Protein AF-A0A6M1ZLV1-F1 (afdb_monomer_lite)

Radius of gyration: 18.37 Å; chains: 1; bounding box: 52×36×48 Å

Sequence (125 aa):
ISPCGHMEGRILRYSERSGKCRLRNVTVRNLGIDREAENIYWKNQISRHEALKIVLLGNGEFDAEETTFVGDQTIVVPYGERWTVRGGEITKESIDGPTWQWRYRWDGEQVRLALASHMPSLQGR

pLDDT: mean 85.0, std 17.25, range [30.67, 97.88]

Secondary structure (DSSP, 8-state):
--SSEEEETTEEEEPTT--EEEEEEEEEES--B-SSS--BGGGTB--BS--EEEEE-TT-EEEEEEEEEESSEEEEEPTTEEEEEETTEEEEEE-SS-SEEEEEEE-SSSEEEEEEE--------

Foldseek 3Di:
DPDAFDDDDPDTGGDQFDAEEAEELEAEAEQFFDPVDDDDVVVPRTHTPADEAEAEATHFYEAEYCYYHYYHDYHYGYRQKYWYHYPRDIDIDGHPGHQWDWDWDDPPPDIDTDIDGDDPPPPDD

Structure (mmCIF, N/CA/C/O backbone):
data_AF-A0A6M1ZLV1-F1
#
_entry.id   AF-A0A6M1ZLV1-F1
#
loop_
_atom_site.group_PDB
_atom_site.id
_atom_site.type_symbol
_atom_site.label_atom_id
_atom_site.label_alt_id
_atom_site.label_comp_id
_atom_site.label_asym_id
_atom_site.label_entity_id
_atom_site.label_seq_id
_atom_site.pdbx_PDB_ins_code
_atom_site.Cartn_x
_atom_site.Cartn_y
_atom_site.Cartn_z
_atom_site.occupancy
_atom_site.B_iso_or_equiv
_atom_site.auth_seq_id
_atom_site.auth_comp_id
_atom_site.auth_asym_id
_atom_site.auth_atom_id
_atom_site.pdbx_PDB_model_num
ATOM 1 N N . ILE A 1 1 ? -14.995 -2.945 -16.354 1.00 35.06 1 ILE A N 1
ATOM 2 C CA . ILE A 1 1 ? -13.702 -2.565 -15.737 1.00 35.06 1 ILE A CA 1
ATOM 3 C C . ILE A 1 1 ? -12.802 -3.785 -15.867 1.00 35.06 1 ILE A C 1
ATOM 5 O O . ILE A 1 1 ? -13.035 -4.766 -15.174 1.00 35.06 1 ILE A O 1
ATOM 9 N N . SER A 1 2 ? -11.907 -3.804 -16.855 1.00 30.67 2 SER A N 1
ATOM 10 C CA . SER A 1 2 ? -11.071 -4.980 -17.126 1.00 30.67 2 SER A CA 1
ATOM 11 C C . SER A 1 2 ? -9.928 -5.020 -16.108 1.00 30.67 2 SER A C 1
ATOM 13 O O . SER A 1 2 ? -9.201 -4.031 -16.026 1.00 30.67 2 SER A O 1
ATOM 15 N N . PRO A 1 3 ? -9.766 -6.086 -15.300 1.00 42.84 3 PRO A N 1
ATOM 16 C CA . PRO A 1 3 ? -9.015 -5.961 -14.053 1.00 42.84 3 PRO A CA 1
ATOM 17 C C . PRO A 1 3 ? -7.520 -5.699 -14.237 1.00 42.84 3 PRO A C 1
ATOM 19 O O . PRO A 1 3 ? -6.927 -5.039 -13.395 1.00 42.84 3 PRO A O 1
ATOM 22 N N . CYS A 1 4 ? -6.885 -6.173 -15.310 1.00 53.22 4 CYS A N 1
ATOM 23 C CA . CYS A 1 4 ? -5.428 -6.042 -15.463 1.00 53.22 4 CYS A CA 1
ATOM 24 C C . CYS A 1 4 ? -4.965 -5.962 -16.926 1.00 53.22 4 CYS A C 1
ATOM 26 O O . CYS A 1 4 ? -3.784 -6.155 -17.204 1.00 53.22 4 CYS A O 1
ATOM 28 N N . GLY A 1 5 ? -5.871 -5.717 -17.876 1.00 61.19 5 GLY A N 1
ATOM 29 C CA . GLY A 1 5 ? -5.548 -5.760 -19.299 1.00 61.19 5 GLY A CA 1
ATOM 30 C C . GLY A 1 5 ? -6.722 -5.417 -20.209 1.00 61.19 5 GLY A C 1
ATOM 31 O O . GLY A 1 5 ? -7.854 -5.296 -19.745 1.00 61.19 5 GLY A O 1
ATOM 32 N N . HIS A 1 6 ? -6.458 -5.261 -21.502 1.00 64.88 6 HIS A N 1
ATOM 33 C CA . HIS A 1 6 ? -7.466 -5.065 -22.540 1.00 64.88 6 HIS A CA 1
ATOM 34 C C . HIS A 1 6 ? -7.268 -6.081 -23.668 1.00 64.88 6 HIS A C 1
ATOM 36 O O . HIS A 1 6 ? -6.159 -6.553 -23.908 1.00 64.88 6 HIS A O 1
ATOM 42 N N . MET A 1 7 ? -8.354 -6.438 -24.348 1.00 69.56 7 MET A N 1
ATOM 43 C CA . MET A 1 7 ? -8.269 -7.233 -25.570 1.00 69.56 7 MET A CA 1
ATOM 44 C C . MET A 1 7 ? -7.892 -6.304 -26.724 1.00 69.56 7 MET A C 1
ATOM 46 O O . MET A 1 7 ? -8.644 -5.382 -27.030 1.00 69.56 7 MET A O 1
ATOM 50 N N . GLU A 1 8 ? -6.750 -6.547 -27.364 1.00 72.44 8 GLU A N 1
ATOM 51 C CA . GLU A 1 8 ? -6.400 -5.932 -28.644 1.00 72.44 8 GLU A CA 1
ATOM 52 C C . GLU A 1 8 ? -6.571 -6.999 -29.737 1.00 72.44 8 GLU A C 1
ATOM 54 O O . GLU A 1 8 ? -5.773 -7.931 -29.879 1.00 72.44 8 GLU A O 1
ATOM 59 N N . GLY A 1 9 ? -7.698 -6.943 -30.453 1.00 82.25 9 GLY A N 1
ATOM 60 C CA . GLY A 1 9 ? -8.114 -8.019 -31.356 1.00 82.25 9 GLY A CA 1
ATOM 61 C C . GLY A 1 9 ? -8.403 -9.325 -30.601 1.00 82.25 9 GLY A C 1
ATOM 62 O O . GLY A 1 9 ? -9.289 -9.371 -29.750 1.00 82.25 9 GLY A O 1
ATOM 63 N N . ARG A 1 10 ? -7.661 -10.399 -30.916 1.00 78.31 10 ARG A N 1
ATOM 64 C CA . ARG A 1 10 ? -7.727 -11.705 -30.217 1.00 78.31 10 ARG A CA 1
ATOM 65 C C . ARG A 1 10 ? -6.610 -11.904 -29.186 1.00 78.31 10 ARG A C 1
ATOM 67 O O . ARG A 1 10 ? -6.462 -13.003 -28.661 1.00 78.31 10 ARG A O 1
ATOM 74 N N . ILE A 1 11 ? -5.821 -10.868 -28.910 1.00 74.62 11 ILE A N 1
ATOM 75 C CA . ILE A 1 11 ? -4.679 -10.935 -27.998 1.00 74.62 11 ILE A CA 1
ATOM 76 C C . ILE A 1 11 ? -5.041 -10.197 -26.710 1.00 74.62 11 ILE A C 1
ATOM 78 O O . ILE A 1 11 ? -5.412 -9.024 -26.731 1.00 74.62 11 ILE A O 1
ATOM 82 N N . LEU A 1 12 ? -4.929 -10.886 -25.576 1.00 71.19 12 LEU A N 1
ATOM 83 C CA . LEU A 1 12 ? -5.068 -10.273 -24.260 1.00 71.19 12 LEU A CA 1
ATOM 84 C C . LEU A 1 12 ? -3.778 -9.514 -23.923 1.00 71.19 12 LEU A C 1
ATOM 86 O O . LEU A 1 12 ? -2.724 -10.126 -23.757 1.00 71.19 12 LEU A O 1
ATOM 90 N N . ARG A 1 13 ? -3.859 -8.185 -23.816 1.00 67.06 13 ARG A N 1
ATOM 91 C CA . ARG A 1 13 ? -2.747 -7.327 -23.397 1.00 67.06 13 ARG A CA 1
ATOM 92 C C . ARG A 1 13 ? -2.885 -6.924 -21.947 1.00 67.06 13 ARG A C 1
ATOM 94 O O . ARG A 1 13 ? -3.842 -6.247 -21.581 1.00 67.06 13 ARG A O 1
ATOM 101 N N . TYR A 1 14 ? -1.903 -7.288 -21.138 1.00 70.94 14 TYR A N 1
ATOM 102 C CA . TYR A 1 14 ? -1.833 -6.865 -19.745 1.00 70.94 14 TYR A CA 1
ATOM 103 C C . TYR A 1 14 ? -1.219 -5.465 -19.618 1.00 70.94 14 TYR A C 1
ATOM 105 O O . TYR A 1 14 ? -0.448 -5.037 -20.473 1.00 70.94 14 TYR A O 1
ATOM 113 N N . SER A 1 15 ? -1.594 -4.729 -18.569 1.00 70.00 15 SER A N 1
ATOM 114 C CA . SER A 1 15 ? -1.088 -3.372 -18.337 1.00 70.00 15 SER A CA 1
ATOM 115 C C . SER A 1 15 ? 0.362 -3.380 -17.853 1.00 70.00 15 SER A C 1
ATOM 117 O O . SER A 1 15 ? 0.660 -3.875 -16.764 1.00 70.00 15 SER A O 1
ATOM 119 N N . GLU A 1 16 ? 1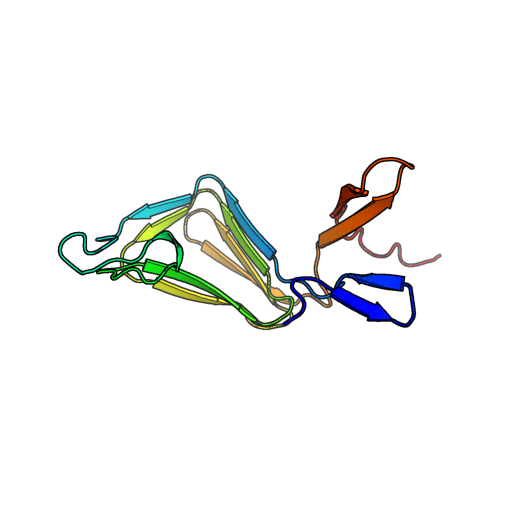.236 -2.721 -18.610 1.00 70.06 16 GLU A N 1
ATOM 120 C CA . GLU A 1 16 ? 2.619 -2.407 -18.223 1.00 70.06 16 GLU A CA 1
ATOM 121 C C . GLU A 1 16 ? 2.719 -1.159 -17.327 1.00 70.06 16 GLU A C 1
ATOM 123 O O . GLU A 1 16 ? 3.810 -0.656 -17.094 1.00 70.06 16 GLU A O 1
ATOM 128 N N . ARG A 1 17 ? 1.592 -0.613 -16.842 1.00 75.94 17 ARG A N 1
ATOM 129 C CA . ARG A 1 17 ? 1.528 0.622 -16.029 1.00 75.94 17 ARG A CA 1
ATOM 130 C C . ARG A 1 17 ? 0.903 0.393 -14.654 1.00 75.94 17 ARG A C 1
ATOM 132 O O . ARG A 1 17 ? 0.249 1.273 -14.103 1.00 75.94 17 ARG A O 1
ATOM 139 N N . SER A 1 18 ? 1.063 -0.815 -14.129 1.00 82.94 18 SER A N 1
ATOM 140 C CA . SER A 1 18 ? 0.461 -1.226 -12.862 1.00 82.94 18 SER A CA 1
ATOM 141 C C . SER A 1 18 ? 1.241 -0.662 -11.671 1.00 82.94 18 SER A C 1
ATOM 143 O O . SER A 1 18 ? 2.458 -0.820 -11.595 1.00 82.94 18 SER A O 1
ATOM 145 N N . GLY A 1 19 ? 0.546 -0.028 -10.726 1.00 88.88 19 GLY A N 1
ATOM 146 C CA . GLY A 1 19 ? 1.135 0.379 -9.450 1.00 88.88 19 GLY A CA 1
ATOM 147 C C . GLY A 1 19 ? 1.550 -0.820 -8.593 1.00 88.88 19 GLY A C 1
ATOM 148 O O . GLY A 1 19 ? 1.069 -1.939 -8.788 1.00 88.88 19 GLY A O 1
ATOM 149 N N . LYS A 1 20 ? 2.448 -0.592 -7.633 1.00 92.19 20 LYS A N 1
ATOM 150 C CA . LYS A 1 20 ? 2.973 -1.631 -6.731 1.00 92.19 20 LYS A CA 1
ATOM 151 C C . LYS A 1 20 ? 2.747 -1.246 -5.281 1.00 92.19 20 LYS A C 1
ATOM 153 O O . LYS A 1 20 ? 3.078 -0.135 -4.896 1.00 92.19 20 LYS A O 1
ATOM 158 N N . CYS A 1 21 ? 2.286 -2.174 -4.452 1.00 95.00 21 CYS A N 1
ATOM 159 C CA . CYS A 1 21 ? 2.351 -2.028 -2.999 1.00 95.00 21 CYS A CA 1
ATOM 160 C C . CYS A 1 21 ? 3.081 -3.235 -2.416 1.00 95.00 21 CYS A C 1
ATOM 162 O O . CYS A 1 21 ? 2.686 -4.376 -2.661 1.00 95.00 21 CYS A O 1
ATOM 164 N N . ARG A 1 22 ? 4.151 -2.993 -1.658 1.00 95.25 22 ARG A N 1
ATOM 165 C CA . ARG A 1 22 ? 4.901 -4.019 -0.934 1.00 95.25 22 ARG A CA 1
ATOM 166 C C . ARG A 1 22 ? 4.946 -3.647 0.540 1.00 95.25 22 ARG A C 1
ATOM 168 O O . ARG A 1 22 ? 5.441 -2.584 0.883 1.00 95.25 22 ARG A O 1
ATOM 175 N N . LEU A 1 23 ? 4.466 -4.544 1.395 1.00 96.38 23 LEU A N 1
ATOM 176 C CA . LEU A 1 23 ? 4.532 -4.412 2.850 1.00 96.38 23 LEU A CA 1
ATOM 177 C C . LEU A 1 23 ? 5.319 -5.609 3.398 1.00 96.38 23 LEU A C 1
ATOM 179 O O . LEU A 1 23 ? 4.935 -6.753 3.151 1.00 96.38 23 LEU A O 1
ATOM 183 N N . ARG A 1 24 ? 6.433 -5.371 4.097 1.00 96.50 24 ARG A N 1
ATOM 184 C CA . ARG A 1 24 ? 7.243 -6.418 4.745 1.00 96.50 24 ARG A CA 1
ATOM 185 C C . ARG A 1 24 ? 7.486 -6.079 6.206 1.00 96.50 24 ARG A C 1
ATOM 187 O O . ARG A 1 24 ? 7.980 -5.004 6.505 1.00 96.50 24 ARG A O 1
ATOM 194 N N . ASN A 1 25 ? 7.134 -6.993 7.104 1.00 96.31 25 ASN A N 1
ATOM 195 C CA . ASN A 1 25 ? 7.229 -6.765 8.547 1.00 96.31 25 ASN A CA 1
ATOM 196 C C . ASN A 1 25 ? 6.640 -5.404 8.983 1.00 96.31 25 ASN A C 1
ATOM 198 O O . ASN A 1 25 ? 7.257 -4.612 9.694 1.00 96.31 25 ASN A O 1
ATOM 202 N N . VAL A 1 26 ? 5.450 -5.095 8.463 1.00 96.81 26 VAL A N 1
ATOM 203 C CA . VAL A 1 26 ? 4.723 -3.869 8.793 1.00 96.81 26 VAL A CA 1
ATOM 204 C C . VAL A 1 26 ? 3.724 -4.176 9.897 1.00 96.81 26 VAL A C 1
ATOM 206 O O . VAL A 1 26 ? 2.941 -5.118 9.781 1.00 96.81 26 VAL A O 1
ATOM 209 N N . THR A 1 27 ? 3.716 -3.347 10.936 1.00 96.38 27 THR A N 1
ATOM 210 C CA . THR A 1 27 ? 2.706 -3.393 11.997 1.00 96.38 27 THR A CA 1
ATOM 211 C C . THR A 1 27 ? 1.729 -2.237 11.816 1.00 96.38 27 THR A C 1
ATOM 213 O O . THR A 1 27 ? 2.136 -1.101 11.589 1.00 96.38 27 THR A O 1
ATOM 216 N N . VAL A 1 28 ? 0.429 -2.499 11.939 1.00 96.44 28 VAL A N 1
ATOM 217 C CA . VAL A 1 28 ? -0.603 -1.453 11.968 1.00 96.44 28 VAL A CA 1
ATOM 218 C C . VAL A 1 28 ? -1.277 -1.494 13.333 1.00 96.44 28 VAL A C 1
ATOM 220 O O . VAL A 1 28 ? -1.841 -2.518 13.713 1.00 96.44 28 VAL A O 1
ATOM 223 N N . ARG A 1 29 ? -1.188 -0.396 14.086 1.00 97.44 29 ARG A N 1
ATOM 224 C CA . ARG A 1 29 ? -1.804 -0.232 15.409 1.00 97.44 29 ARG A CA 1
ATOM 225 C C . ARG A 1 29 ? -2.920 0.799 15.304 1.00 97.44 29 ARG A C 1
ATOM 227 O O . ARG A 1 29 ? -2.651 1.995 15.324 1.00 97.44 29 ARG A O 1
ATOM 234 N N . ASN A 1 30 ? -4.155 0.334 15.174 1.00 96.25 30 ASN A N 1
ATOM 235 C CA . ASN A 1 30 ? -5.324 1.195 15.044 1.00 96.25 30 ASN A CA 1
ATOM 236 C C . ASN A 1 30 ? -6.546 0.587 15.754 1.00 96.25 30 ASN A C 1
ATOM 238 O O . ASN A 1 30 ? -6.509 -0.568 16.186 1.00 96.25 30 ASN A O 1
ATOM 242 N N . LEU A 1 31 ? -7.620 1.365 15.885 1.00 97.00 31 LEU A N 1
ATOM 243 C CA . LEU A 1 31 ? -8.888 0.943 16.495 1.00 97.00 31 LEU A CA 1
ATOM 244 C C . LEU A 1 31 ? -9.664 -0.069 15.631 1.00 97.00 31 LEU A C 1
ATOM 246 O O . LEU A 1 31 ? -10.593 -0.715 16.109 1.00 97.00 31 LEU A O 1
ATOM 250 N N . GLY A 1 32 ? -9.258 -0.253 14.374 1.00 94.19 32 GLY A N 1
ATOM 251 C CA . GLY A 1 32 ? -9.716 -1.339 13.520 1.00 94.19 32 GLY A CA 1
ATOM 252 C C . GLY A 1 32 ? -11.166 -1.220 13.049 1.00 94.19 32 GLY A C 1
ATOM 253 O O . GLY A 1 32 ? -11.670 -0.142 12.737 1.00 94.19 32 GLY A O 1
ATOM 254 N N . ILE A 1 33 ? -11.803 -2.381 12.899 1.00 95.44 33 ILE A N 1
ATOM 255 C CA . ILE A 1 33 ? -13.171 -2.534 12.391 1.00 95.44 33 ILE A CA 1
ATOM 256 C C . ILE A 1 33 ? -14.159 -2.294 13.529 1.00 95.44 33 ILE A C 1
ATOM 258 O O . ILE A 1 33 ? -14.003 -2.883 14.598 1.00 95.44 33 ILE A O 1
ATOM 262 N N . AS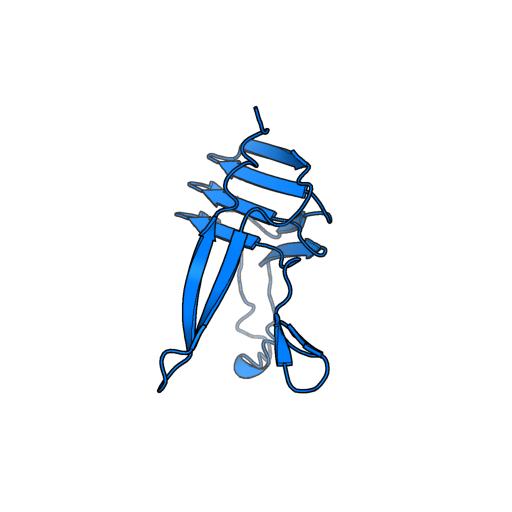P A 1 34 ? -15.205 -1.521 13.253 1.00 96.12 34 ASP A N 1
ATOM 263 C CA . ASP A 1 34 ? -16.383 -1.463 14.113 1.00 96.12 34 ASP A CA 1
ATOM 264 C C . ASP A 1 34 ? -17.160 -2.774 13.949 1.00 96.12 34 ASP A C 1
ATOM 266 O O . ASP A 1 34 ? -17.730 -3.043 12.890 1.00 96.12 34 ASP A O 1
ATOM 270 N N . ARG A 1 35 ? -17.116 -3.634 14.969 1.00 93.62 35 ARG A N 1
ATOM 271 C CA . ARG A 1 35 ? -17.754 -4.961 14.940 1.00 93.62 35 ARG A CA 1
ATOM 272 C C . ARG A 1 35 ? -19.235 -4.927 15.306 1.00 93.62 35 ARG A C 1
ATOM 274 O O . ARG A 1 35 ? -19.903 -5.934 15.096 1.00 93.62 35 ARG A O 1
ATOM 281 N N . GLU A 1 36 ? -19.720 -3.820 15.858 1.00 96.38 36 GLU A N 1
ATOM 282 C CA . GLU A 1 36 ? -21.122 -3.651 16.253 1.00 96.38 36 GLU A CA 1
ATOM 283 C C . GLU A 1 36 ? -21.972 -3.153 15.076 1.00 96.38 36 GLU A C 1
ATOM 285 O O . GLU A 1 36 ? -23.175 -3.405 15.024 1.00 96.38 36 GLU A O 1
ATOM 290 N N . ALA A 1 37 ? -21.339 -2.507 14.093 1.00 95.38 37 ALA A N 1
ATOM 291 C CA . ALA A 1 37 ? -21.971 -2.107 12.844 1.00 95.38 37 ALA A CA 1
ATOM 292 C C . ALA A 1 37 ? -22.373 -3.291 11.939 1.00 95.38 37 ALA A C 1
ATOM 294 O 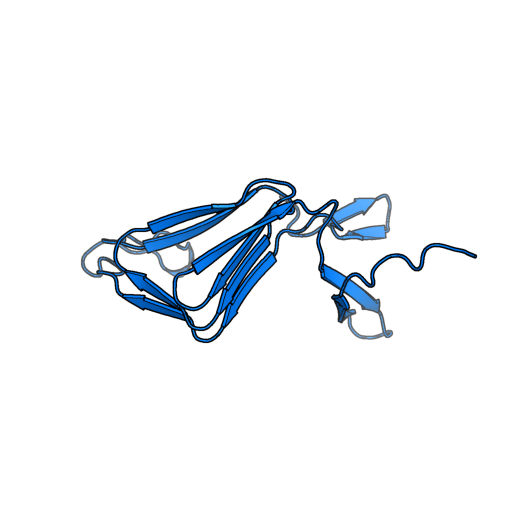O . ALA A 1 37 ? -21.782 -4.377 11.953 1.00 95.38 37 ALA A O 1
ATOM 295 N N . GLU A 1 38 ? -23.347 -3.041 11.060 1.00 95.81 38 GLU A N 1
ATOM 296 C CA . GLU A 1 38 ? -23.776 -3.983 10.025 1.00 95.81 38 GLU A CA 1
ATOM 297 C C . GLU A 1 38 ? -22.716 -4.092 8.912 1.00 95.81 38 GLU A C 1
ATOM 299 O O . GLU A 1 38 ? -22.678 -3.311 7.960 1.00 95.81 38 GLU A O 1
ATOM 304 N N . ASN A 1 39 ? -21.816 -5.069 9.046 1.00 96.19 39 ASN A N 1
ATOM 305 C CA . ASN A 1 39 ? -20.724 -5.303 8.104 1.00 96.19 39 ASN A CA 1
ATOM 306 C C . ASN A 1 39 ? -21.075 -6.372 7.061 1.00 96.19 39 ASN A C 1
ATOM 308 O O . ASN A 1 39 ? -21.447 -7.496 7.400 1.00 96.19 39 ASN A O 1
ATOM 312 N N . ILE A 1 40 ? -20.819 -6.080 5.782 1.00 95.94 40 ILE A N 1
ATOM 313 C CA . ILE A 1 40 ? -20.907 -7.052 4.684 1.00 95.94 40 ILE A CA 1
ATOM 314 C C . ILE A 1 40 ? -19.494 -7.364 4.177 1.00 95.94 40 ILE A C 1
ATOM 316 O O . ILE A 1 40 ? -19.009 -6.800 3.189 1.00 95.94 40 ILE A O 1
ATOM 320 N N . TYR A 1 41 ? -18.828 -8.301 4.857 1.00 92.12 41 TYR A N 1
ATOM 321 C CA . TYR A 1 41 ? -17.420 -8.650 4.621 1.00 92.12 41 TYR A CA 1
ATOM 322 C C . TYR A 1 41 ? -17.121 -9.068 3.179 1.00 92.12 41 TYR A C 1
ATOM 324 O O . TYR A 1 41 ? -16.142 -8.613 2.594 1.00 92.12 41 TYR A O 1
ATOM 332 N N . TRP A 1 42 ? -17.986 -9.882 2.568 1.00 94.00 42 TRP A N 1
ATOM 333 C CA . TRP A 1 42 ? -17.772 -10.385 1.207 1.00 94.00 42 TRP A CA 1
ATOM 334 C C . TRP A 1 42 ? -17.899 -9.299 0.126 1.00 94.00 42 TRP A C 1
ATOM 336 O O . TRP A 1 42 ? -17.353 -9.459 -0.963 1.00 94.00 42 TRP A O 1
ATOM 346 N N . LYS A 1 43 ? -18.578 -8.181 0.425 1.00 93.56 43 LYS A N 1
ATOM 347 C CA . LYS A 1 43 ? -18.635 -6.988 -0.440 1.00 93.56 43 LYS A CA 1
ATOM 348 C C . LYS A 1 43 ? -17.561 -5.953 -0.100 1.00 93.56 43 LYS A C 1
ATOM 350 O O . LYS A 1 43 ? -17.529 -4.899 -0.730 1.00 93.56 43 LYS A O 1
ATOM 355 N N . ASN A 1 44 ? -16.729 -6.211 0.913 1.00 90.44 44 ASN A N 1
ATOM 356 C CA . ASN A 1 44 ? -15.831 -5.224 1.515 1.00 90.44 44 ASN A CA 1
ATOM 357 C C . ASN A 1 44 ? -16.558 -3.925 1.940 1.00 90.44 44 ASN A C 1
ATOM 359 O O . ASN A 1 44 ? -15.983 -2.838 1.907 1.00 90.44 44 ASN A O 1
ATOM 363 N N . GLN A 1 45 ? -17.832 -4.031 2.335 1.00 94.25 45 GLN A N 1
ATOM 364 C CA . GLN A 1 45 ? -18.592 -2.942 2.951 1.00 94.25 45 GLN A CA 1
ATOM 365 C C . GLN A 1 45 ? -18.466 -3.102 4.465 1.00 94.25 45 GLN A C 1
ATOM 367 O O . GLN A 1 45 ? -19.276 -3.774 5.099 1.00 94.25 45 GLN A O 1
ATOM 372 N N . ILE A 1 46 ? -17.366 -2.585 5.008 1.00 95.25 46 ILE A N 1
ATOM 373 C CA . ILE A 1 46 ? -16.961 -2.778 6.403 1.00 95.25 46 ILE A CA 1
ATOM 374 C C . ILE A 1 46 ? -16.799 -1.402 7.054 1.00 95.25 46 ILE A C 1
ATOM 376 O O . ILE A 1 46 ? -16.029 -0.582 6.549 1.00 95.25 46 ILE A O 1
ATOM 380 N N . SER A 1 47 ? -17.489 -1.171 8.170 1.00 96.19 47 SER A N 1
ATOM 381 C CA . SER A 1 47 ? -17.329 0.012 9.017 1.00 96.19 47 SER A CA 1
ATOM 382 C C . SER A 1 47 ? -16.022 -0.070 9.805 1.00 96.19 47 SER A C 1
ATOM 384 O O . SER A 1 47 ? -15.615 -1.135 10.276 1.00 96.19 47 SER A O 1
ATOM 386 N N . ARG A 1 48 ? -15.309 1.048 9.920 1.00 95.25 48 ARG A N 1
ATOM 387 C CA . ARG A 1 48 ? -13.992 1.109 10.563 1.00 95.25 48 ARG A CA 1
ATOM 388 C C . ARG A 1 48 ? -13.923 2.337 11.448 1.00 95.25 48 ARG A C 1
ATOM 390 O O . ARG A 1 48 ? -14.313 3.413 11.010 1.00 95.25 48 ARG A O 1
ATOM 397 N N . HIS A 1 49 ? -13.384 2.167 12.649 1.00 97.19 49 HIS A N 1
ATOM 398 C CA . HIS A 1 49 ? -13.000 3.290 13.496 1.00 97.19 49 HIS A CA 1
ATOM 399 C C . HIS A 1 49 ? -11.739 3.963 12.947 1.00 97.19 49 HIS A C 1
ATOM 401 O O . HIS A 1 49 ? -11.656 5.183 12.935 1.00 97.19 49 HIS A O 1
ATOM 407 N N . GLU A 1 50 ? -10.782 3.168 12.457 1.00 97.81 50 GLU A N 1
ATOM 408 C CA . GLU A 1 50 ? -9.532 3.650 11.865 1.00 97.81 50 GLU A CA 1
ATOM 409 C C . GLU A 1 50 ? -9.017 2.669 10.798 1.00 97.81 50 GLU A C 1
ATOM 411 O O . GLU A 1 50 ? -9.263 1.455 10.862 1.00 97.81 50 GLU A O 1
ATOM 416 N N . ALA A 1 51 ? -8.259 3.169 9.820 1.00 96.12 51 ALA A N 1
ATOM 417 C CA . ALA A 1 51 ? -7.641 2.340 8.793 1.00 96.12 51 ALA A CA 1
ATOM 418 C C . ALA A 1 51 ? -6.268 2.867 8.358 1.00 96.12 51 ALA A C 1
ATOM 420 O O . ALA A 1 51 ? -5.998 4.058 8.385 1.00 96.12 51 ALA A O 1
ATOM 421 N N . LEU A 1 52 ? -5.410 1.966 7.869 1.00 96.38 52 LEU A N 1
ATOM 422 C CA . LEU A 1 52 ? -4.307 2.353 6.991 1.00 96.38 52 LEU A CA 1
ATOM 423 C C . LEU A 1 52 ? -4.779 2.198 5.544 1.00 96.38 52 LEU A C 1
ATOM 425 O O . LEU A 1 52 ? -4.974 1.078 5.065 1.00 96.38 52 LEU A O 1
ATOM 429 N N . LYS A 1 53 ? -4.964 3.315 4.844 1.00 96.69 53 LYS A N 1
ATOM 430 C CA . LYS A 1 53 ? -5.384 3.353 3.443 1.00 96.69 53 LYS A CA 1
ATOM 431 C C . LYS A 1 53 ? -4.222 3.791 2.561 1.00 96.69 53 LYS A C 1
ATOM 433 O O . LYS A 1 53 ? -3.807 4.941 2.608 1.00 96.69 53 LYS A O 1
ATOM 438 N N . ILE A 1 54 ? -3.733 2.886 1.719 1.00 97.12 54 ILE A N 1
ATOM 439 C CA . ILE A 1 54 ? -2.699 3.183 0.719 1.00 97.12 54 ILE A CA 1
ATOM 440 C C . ILE A 1 54 ? -3.377 3.247 -0.650 1.00 97.12 54 ILE A C 1
ATOM 442 O O . ILE A 1 54 ? -3.943 2.258 -1.115 1.00 97.12 54 ILE A O 1
ATOM 446 N N . VAL A 1 55 ? -3.347 4.418 -1.281 1.00 96.44 55 VAL A N 1
ATOM 447 C CA . VAL A 1 55 ? -3.943 4.685 -2.593 1.00 96.44 55 VAL A CA 1
ATOM 448 C C . VAL A 1 55 ? -2.823 4.932 -3.592 1.00 96.44 55 VAL A C 1
ATOM 450 O O . VAL A 1 55 ? -2.051 5.871 -3.434 1.00 96.44 55 VAL A O 1
ATOM 453 N N . LEU A 1 56 ? -2.744 4.101 -4.628 1.00 95.12 56 LEU A N 1
ATOM 454 C CA . LEU A 1 56 ? -1.768 4.250 -5.706 1.00 95.12 56 LEU A CA 1
ATOM 455 C C . LEU A 1 56 ? -2.450 4.878 -6.919 1.00 95.12 56 LEU A C 1
ATOM 457 O O . LEU A 1 56 ? -3.427 4.328 -7.433 1.00 95.12 56 LEU A O 1
ATOM 461 N N . LEU A 1 57 ? -1.944 6.016 -7.387 1.00 93.12 57 LEU A N 1
ATOM 462 C CA . LEU A 1 57 ? -2.434 6.648 -8.608 1.00 93.12 57 LEU A CA 1
ATOM 463 C C . LEU A 1 57 ? -1.632 6.124 -9.809 1.00 93.12 57 LEU A C 1
ATOM 465 O O . LEU A 1 57 ? -0.433 6.352 -9.923 1.00 93.12 57 LEU A O 1
ATOM 469 N N . GLY A 1 58 ? -2.288 5.397 -10.717 1.00 89.25 58 GLY A N 1
ATOM 470 C CA . GLY A 1 58 ? -1.662 4.833 -11.919 1.00 89.25 58 GLY A CA 1
ATOM 471 C C . GLY A 1 58 ? -0.500 3.877 -11.618 1.00 89.25 58 GLY A C 1
ATOM 472 O O . GLY A 1 58 ? -0.724 2.825 -11.023 1.00 89.25 58 GLY A O 1
ATOM 473 N N . ASN A 1 59 ? 0.722 4.225 -12.043 1.00 90.44 59 ASN A N 1
ATOM 474 C CA . ASN A 1 59 ? 1.929 3.422 -11.808 1.00 90.44 59 ASN A CA 1
ATOM 475 C C . ASN A 1 59 ? 2.661 3.757 -10.496 1.00 90.44 59 ASN A C 1
ATOM 477 O O . ASN A 1 59 ? 3.794 3.315 -10.332 1.00 90.44 59 ASN A O 1
ATOM 481 N N . GLY A 1 60 ? 2.048 4.523 -9.587 1.00 94.69 60 GLY A N 1
ATOM 482 C CA . GLY A 1 60 ? 2.643 4.829 -8.289 1.00 94.69 60 GLY A CA 1
ATOM 483 C C . GLY A 1 60 ? 3.028 3.569 -7.506 1.00 94.69 60 GLY A C 1
ATOM 484 O O . GLY A 1 60 ? 2.331 2.547 -7.547 1.00 94.69 60 GLY A O 1
ATOM 485 N N . GLU A 1 61 ? 4.141 3.635 -6.782 1.00 96.12 61 GLU A N 1
ATOM 486 C CA . GLU A 1 61 ? 4.668 2.516 -6.007 1.00 96.12 61 GLU A CA 1
ATOM 487 C C . GLU A 1 61 ? 4.857 2.856 -4.529 1.00 96.12 61 GLU A C 1
ATOM 489 O O . GLU A 1 61 ? 5.434 3.876 -4.170 1.00 96.12 61 GLU A O 1
ATOM 494 N N . PHE A 1 62 ? 4.424 1.954 -3.656 1.00 97.69 62 PHE A N 1
ATOM 495 C CA . PHE A 1 62 ? 4.618 2.039 -2.218 1.00 97.69 62 PHE A CA 1
ATOM 496 C C . PHE A 1 62 ? 5.377 0.815 -1.713 1.00 97.69 62 PHE A C 1
ATOM 498 O O . PHE A 1 62 ? 5.012 -0.326 -2.011 1.00 97.69 62 PHE A O 1
ATOM 505 N N . ASP A 1 63 ? 6.428 1.045 -0.940 1.00 97.25 63 ASP A N 1
ATOM 506 C CA . ASP A 1 63 ? 7.275 0.002 -0.381 1.00 97.25 63 ASP A CA 1
ATOM 507 C C . ASP A 1 63 ? 7.541 0.293 1.096 1.00 97.25 63 ASP A C 1
ATOM 509 O O . ASP A 1 63 ? 8.323 1.177 1.418 1.00 97.25 63 ASP A O 1
ATOM 513 N N . ALA A 1 64 ? 6.877 -0.422 2.001 1.00 97.75 64 ALA A N 1
ATOM 514 C CA . ALA A 1 64 ? 7.104 -0.292 3.434 1.00 97.75 64 ALA A CA 1
ATOM 515 C C . ALA A 1 64 ? 7.757 -1.550 4.004 1.00 97.75 64 ALA A C 1
ATOM 517 O O . ALA A 1 64 ? 7.328 -2.679 3.741 1.00 97.75 64 ALA A O 1
ATOM 518 N N . GLU A 1 65 ? 8.782 -1.343 4.822 1.00 97.44 65 GLU A N 1
ATOM 519 C CA . GLU A 1 65 ? 9.560 -2.402 5.451 1.00 97.44 65 GLU A CA 1
ATOM 520 C C . GLU A 1 65 ? 9.924 -2.004 6.887 1.00 97.44 65 GLU A C 1
ATOM 522 O O . GLU A 1 65 ? 10.268 -0.849 7.132 1.00 97.44 65 GLU A O 1
ATOM 527 N N . GLU A 1 66 ? 9.804 -2.927 7.847 1.00 96.75 66 GLU A N 1
ATOM 528 C CA . GLU A 1 66 ? 10.200 -2.702 9.254 1.00 96.75 66 GLU A CA 1
ATOM 529 C C . GLU A 1 66 ? 9.586 -1.420 9.858 1.00 96.75 66 GLU A C 1
ATOM 531 O O . GLU A 1 66 ? 10.275 -0.573 10.426 1.00 96.75 66 GLU A O 1
ATOM 536 N N . THR A 1 67 ? 8.282 -1.209 9.653 1.00 96.00 67 THR A N 1
ATOM 537 C CA . THR A 1 67 ? 7.609 0.055 10.0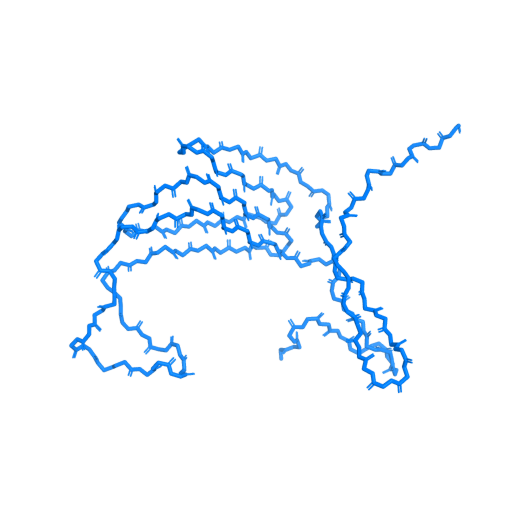00 1.00 96.00 67 THR A CA 1
ATOM 538 C C . THR A 1 67 ? 6.309 -0.192 10.758 1.00 96.00 67 THR A C 1
ATOM 540 O O . THR A 1 67 ? 5.565 -1.124 10.452 1.00 96.00 67 THR A O 1
ATOM 543 N N . THR A 1 68 ? 6.009 0.674 11.731 1.00 96.44 68 THR A N 1
ATOM 544 C CA . THR A 1 68 ? 4.720 0.692 12.434 1.00 96.44 68 THR A CA 1
ATOM 545 C C . THR A 1 68 ? 3.900 1.918 12.035 1.00 96.44 68 THR A C 1
ATOM 547 O O . THR A 1 68 ? 4.346 3.044 12.234 1.00 96.44 68 THR A O 1
ATOM 550 N N . PHE A 1 69 ? 2.686 1.702 11.530 1.00 96.50 69 PHE A N 1
ATOM 551 C CA . PHE A 1 69 ? 1.688 2.752 11.310 1.00 96.50 69 PHE A CA 1
ATOM 552 C C . PHE A 1 69 ? 0.722 2.798 12.496 1.00 96.50 69 PHE A C 1
ATOM 554 O O . PHE A 1 69 ? 0.288 1.748 12.975 1.00 96.50 69 PHE A O 1
ATOM 561 N N . VAL A 1 70 ? 0.392 3.999 12.976 1.00 96.69 70 VAL A N 1
ATOM 562 C CA . VAL A 1 70 ? -0.464 4.204 14.155 1.00 96.69 70 VAL A CA 1
ATOM 563 C C . VAL A 1 70 ? -1.632 5.122 13.808 1.00 96.69 70 VAL A C 1
ATOM 565 O O . VAL A 1 70 ? -1.419 6.168 13.193 1.00 96.69 70 VAL A O 1
ATOM 568 N N . GLY A 1 71 ? -2.833 4.737 14.240 1.00 97.06 71 GLY A N 1
ATOM 569 C CA . GLY A 1 71 ? -4.063 5.508 14.065 1.00 97.06 71 GLY A CA 1
ATOM 570 C C . GLY A 1 71 ? -4.685 5.386 12.672 1.00 97.06 71 GLY A C 1
ATOM 571 O O . GLY A 1 71 ? -4.368 4.472 11.902 1.00 97.06 71 GLY A O 1
ATOM 572 N N . ASP A 1 72 ? -5.571 6.330 12.355 1.00 97.25 72 ASP A N 1
ATOM 573 C CA . ASP A 1 72 ? -6.165 6.484 11.026 1.00 97.25 72 ASP A CA 1
ATOM 574 C C . ASP A 1 72 ? -5.216 7.225 10.074 1.00 97.25 72 ASP A C 1
ATOM 576 O O . ASP A 1 72 ? -4.861 8.384 10.295 1.00 97.25 72 ASP A O 1
ATOM 580 N N . GLN A 1 73 ? -4.776 6.553 9.010 1.00 95.94 73 GLN A N 1
ATOM 581 C CA . GLN A 1 73 ? -3.817 7.101 8.056 1.00 95.94 73 GLN A CA 1
ATOM 582 C C . GLN A 1 73 ? -4.237 6.833 6.617 1.00 95.94 73 GLN A C 1
ATOM 584 O O . GLN A 1 73 ? -4.524 5.703 6.225 1.00 95.94 73 GLN A O 1
ATOM 589 N N . THR A 1 74 ? -4.173 7.873 5.789 1.00 97.38 74 THR A N 1
ATOM 590 C CA . THR A 1 74 ? -4.316 7.756 4.337 1.00 97.38 74 THR A CA 1
ATOM 591 C C . THR A 1 74 ? -3.045 8.238 3.649 1.00 97.38 74 THR A C 1
ATOM 593 O O . THR A 1 74 ? -2.645 9.389 3.794 1.00 97.38 74 THR A O 1
ATOM 596 N N . ILE A 1 75 ? -2.430 7.353 2.870 1.00 97.38 75 ILE A N 1
ATOM 597 C CA . ILE A 1 75 ? -1.243 7.613 2.058 1.00 97.38 75 ILE A CA 1
ATOM 598 C C . ILE A 1 75 ? -1.666 7.547 0.595 1.00 97.38 75 ILE A C 1
ATOM 600 O O . ILE A 1 75 ? -2.162 6.518 0.136 1.00 97.38 75 ILE A O 1
ATOM 604 N N . VAL A 1 76 ? -1.463 8.636 -0.141 1.00 97.88 76 VAL A N 1
ATOM 605 C CA . VAL A 1 76 ? -1.746 8.705 -1.578 1.00 97.88 76 VAL A CA 1
ATOM 606 C C . VAL A 1 76 ? -0.423 8.842 -2.316 1.00 97.88 76 VAL A C 1
ATOM 608 O O . VAL A 1 76 ? 0.227 9.879 -2.214 1.00 97.88 76 VAL A O 1
ATOM 611 N N . VAL A 1 77 ? -0.022 7.796 -3.037 1.00 97.38 77 VAL A N 1
ATOM 612 C CA . VAL A 1 77 ? 1.191 7.802 -3.860 1.00 97.38 77 VAL A CA 1
ATOM 613 C C . VAL A 1 77 ? 0.837 8.307 -5.261 1.00 97.38 77 VAL A C 1
ATOM 615 O O . VAL A 1 77 ? -0.008 7.687 -5.923 1.00 97.38 77 VAL A O 1
ATOM 618 N N . PRO A 1 78 ? 1.443 9.416 -5.722 1.00 96.38 78 PRO A N 1
ATOM 619 C CA . PRO A 1 78 ? 1.178 9.972 -7.043 1.00 96.38 78 PRO A CA 1
ATOM 620 C C . PRO A 1 78 ? 1.574 9.044 -8.195 1.00 96.38 78 PRO A C 1
ATOM 622 O O . PRO A 1 78 ? 2.357 8.105 -8.047 1.00 96.38 78 PRO A O 1
ATOM 625 N N . TYR A 1 79 ? 1.044 9.356 -9.377 1.00 93.88 79 TYR A N 1
ATOM 626 C CA . TYR A 1 79 ? 1.506 8.768 -10.630 1.00 93.88 79 TYR A CA 1
ATOM 627 C C . TYR A 1 79 ? 2.989 9.090 -10.846 1.00 93.88 79 TYR A C 1
ATOM 629 O O . TYR A 1 79 ? 3.396 10.235 -10.670 1.00 93.88 79 TYR A O 1
ATOM 637 N N . GLY A 1 80 ? 3.776 8.104 -11.278 1.00 93.75 80 GLY A N 1
ATOM 638 C CA . GLY A 1 80 ? 5.195 8.289 -11.581 1.00 93.75 80 GLY A CA 1
ATOM 639 C C . GLY A 1 80 ? 6.076 8.486 -10.349 1.00 93.75 80 GLY A C 1
ATOM 640 O O . GLY A 1 80 ? 7.204 8.946 -10.487 1.00 93.75 80 GLY A O 1
ATOM 641 N N . GLU A 1 81 ? 5.595 8.144 -9.152 1.00 96.44 81 GLU A N 1
ATOM 642 C CA . GLU A 1 81 ? 6.386 8.214 -7.925 1.00 96.44 81 GLU A CA 1
ATOM 643 C C . GLU A 1 81 ? 6.493 6.860 -7.231 1.00 96.44 81 GLU A C 1
ATOM 645 O O . GLU A 1 81 ? 5.561 6.053 -7.230 1.00 96.44 81 GLU A O 1
ATOM 650 N N . ARG A 1 82 ? 7.632 6.646 -6.575 1.00 96.56 82 ARG A N 1
ATOM 651 C CA . ARG A 1 82 ? 7.854 5.547 -5.649 1.00 96.56 82 ARG A CA 1
ATOM 652 C C . ARG A 1 82 ? 8.195 6.080 -4.268 1.00 96.56 82 ARG A C 1
ATOM 654 O O . ARG A 1 82 ? 9.130 6.855 -4.090 1.00 96.56 82 ARG A O 1
ATOM 661 N N . TRP A 1 83 ? 7.420 5.651 -3.283 1.00 97.75 83 TRP A N 1
ATOM 662 C CA . TRP A 1 83 ? 7.615 5.989 -1.881 1.00 97.75 83 TRP A CA 1
ATOM 663 C C . TRP A 1 83 ? 8.105 4.749 -1.141 1.00 97.75 83 TRP A C 1
ATOM 665 O O . TRP A 1 83 ? 7.473 3.693 -1.196 1.00 97.75 83 TRP A O 1
ATOM 675 N N . THR A 1 84 ? 9.231 4.881 -0.448 1.00 97.62 84 THR A N 1
ATOM 676 C CA . THR A 1 84 ? 9.800 3.838 0.405 1.00 97.62 84 THR A CA 1
ATOM 677 C C . THR A 1 84 ? 9.729 4.283 1.858 1.00 97.62 84 THR A C 1
ATOM 679 O O . THR A 1 84 ? 10.194 5.371 2.176 1.00 97.62 84 THR A O 1
ATOM 682 N N . VAL A 1 85 ? 9.168 3.448 2.731 1.00 97.19 85 VAL A N 1
ATOM 683 C CA . VAL A 1 85 ? 9.076 3.694 4.172 1.00 97.19 85 VAL A CA 1
ATOM 684 C C . VAL A 1 85 ? 9.874 2.638 4.927 1.00 97.19 85 VAL A C 1
ATOM 686 O O . VAL A 1 85 ? 9.591 1.445 4.802 1.00 97.19 85 VAL A O 1
ATOM 689 N N . ARG A 1 86 ? 10.883 3.056 5.696 1.00 95.25 86 ARG A N 1
ATOM 690 C CA . ARG A 1 86 ? 11.740 2.155 6.483 1.00 95.25 86 ARG A CA 1
ATOM 691 C C . ARG A 1 86 ? 12.077 2.760 7.828 1.00 95.25 86 ARG A C 1
ATOM 693 O O . ARG A 1 86 ? 12.573 3.877 7.879 1.00 95.25 86 ARG A O 1
ATOM 700 N N . GLY A 1 87 ? 11.804 2.037 8.914 1.00 88.56 87 GLY A N 1
ATOM 701 C CA . GLY A 1 87 ? 12.087 2.532 10.265 1.00 88.56 87 GLY A CA 1
ATOM 702 C C . GLY A 1 87 ? 11.405 3.868 10.593 1.00 88.56 87 GLY A C 1
ATOM 703 O O . GLY A 1 87 ? 11.889 4.603 11.445 1.00 88.56 87 GLY A O 1
ATOM 704 N N . GLY A 1 88 ? 10.303 4.201 9.907 1.00 84.56 88 GLY A N 1
ATOM 705 C CA . GLY A 1 88 ? 9.602 5.485 10.041 1.00 84.56 88 GLY A CA 1
ATOM 706 C C . GLY A 1 88 ? 10.099 6.611 9.124 1.00 84.56 88 GLY A C 1
ATOM 707 O O . GLY A 1 88 ? 9.428 7.636 9.024 1.00 84.56 88 GLY A O 1
ATOM 708 N N . GLU A 1 89 ? 11.209 6.429 8.410 1.00 93.25 89 GLU A N 1
ATOM 709 C CA . GLU A 1 89 ? 11.679 7.387 7.406 1.00 93.25 89 GLU A CA 1
ATOM 710 C C . GLU A 1 8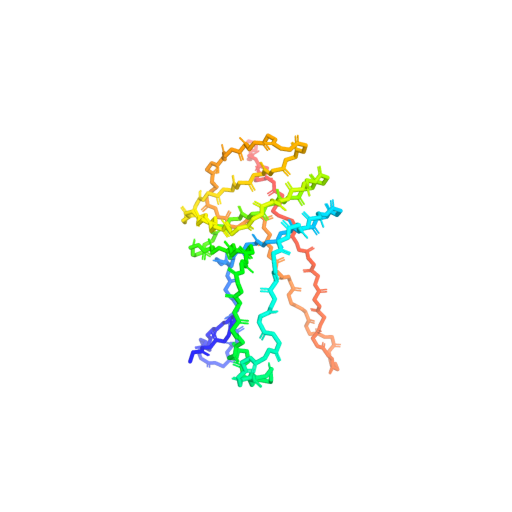9 ? 10.991 7.154 6.062 1.00 93.25 89 GLU A C 1
ATOM 712 O O . GLU A 1 89 ? 10.768 6.009 5.666 1.00 93.25 89 GLU A O 1
ATOM 717 N N . ILE A 1 90 ? 10.671 8.241 5.353 1.00 95.38 90 ILE A N 1
ATOM 718 C CA . ILE A 1 90 ? 10.030 8.198 4.035 1.00 95.38 90 ILE A CA 1
ATOM 719 C C . ILE A 1 90 ? 10.981 8.775 2.989 1.00 95.38 90 ILE A C 1
ATOM 721 O O . ILE A 1 90 ? 11.293 9.965 3.013 1.00 95.38 90 ILE A O 1
ATOM 725 N N . THR A 1 91 ? 11.346 7.951 2.012 1.00 97.06 91 THR A N 1
ATOM 726 C CA . THR A 1 91 ? 12.080 8.359 0.810 1.00 97.06 91 THR A CA 1
ATOM 727 C C . THR A 1 91 ? 11.131 8.384 -0.378 1.00 97.06 91 THR A C 1
ATOM 729 O O . THR A 1 91 ? 10.343 7.456 -0.563 1.00 97.06 91 THR A O 1
ATOM 732 N N . LYS A 1 92 ? 11.211 9.431 -1.200 1.00 97.31 92 LYS A N 1
ATOM 733 C CA . LYS A 1 92 ? 10.389 9.600 -2.402 1.00 97.31 92 LYS A CA 1
ATOM 734 C C . LYS A 1 92 ? 11.298 9.750 -3.613 1.00 97.31 92 LYS A C 1
ATOM 736 O O . LYS A 1 92 ? 12.225 10.554 -3.577 1.00 97.31 92 LYS A O 1
ATOM 741 N N . GLU A 1 93 ? 11.026 8.992 -4.663 1.00 96.25 93 GLU A N 1
ATOM 742 C CA . GLU A 1 93 ? 11.749 9.057 -5.933 1.00 96.25 93 GLU A CA 1
ATOM 743 C C . GLU A 1 93 ? 10.762 9.093 -7.104 1.00 96.25 93 GLU A C 1
ATOM 745 O O . GLU A 1 93 ? 9.678 8.509 -7.035 1.00 96.25 93 GLU A O 1
ATOM 750 N N . SER A 1 94 ? 11.125 9.789 -8.179 1.00 95.69 94 SER A N 1
ATOM 751 C CA . SER A 1 94 ? 10.367 9.750 -9.431 1.00 95.69 94 SER A CA 1
ATOM 752 C C . SER A 1 94 ? 10.747 8.503 -10.228 1.00 95.69 94 SER A C 1
ATOM 754 O O . SER A 1 94 ? 11.910 8.104 -10.249 1.00 95.69 94 SER A O 1
ATOM 756 N N . ILE A 1 95 ? 9.767 7.896 -10.890 1.00 92.94 95 ILE A N 1
ATOM 757 C CA . ILE A 1 95 ? 9.932 6.711 -11.731 1.00 92.94 95 ILE A CA 1
ATOM 758 C C . ILE A 1 95 ? 9.313 6.956 -13.111 1.00 92.94 95 ILE A C 1
ATOM 760 O O . ILE A 1 95 ? 8.174 7.410 -13.232 1.00 92.94 95 ILE A O 1
ATOM 764 N N . ASP A 1 96 ? 10.046 6.602 -14.165 1.00 87.69 96 ASP A N 1
ATOM 765 C CA . ASP A 1 96 ? 9.584 6.775 -15.552 1.00 87.69 96 ASP A CA 1
ATOM 766 C C . ASP A 1 96 ? 8.487 5.763 -15.939 1.00 87.69 96 ASP A C 1
ATOM 768 O O . ASP A 1 96 ? 7.675 5.992 -16.837 1.00 87.69 96 ASP A O 1
ATOM 772 N N . GLY A 1 97 ? 8.428 4.637 -15.229 1.00 85.25 97 GLY A N 1
ATOM 773 C CA . GLY A 1 97 ? 7.480 3.544 -15.426 1.00 85.25 97 GLY A CA 1
ATOM 774 C C . GLY A 1 97 ? 7.495 2.593 -14.226 1.00 85.25 97 GLY A C 1
ATOM 775 O O . GLY A 1 97 ? 8.326 2.765 -13.333 1.00 85.25 97 GLY A O 1
ATOM 776 N N . PRO A 1 98 ? 6.591 1.597 -14.159 1.00 85.25 98 PRO A N 1
ATOM 777 C CA . PRO A 1 98 ? 6.672 0.585 -13.114 1.00 85.25 98 PRO A CA 1
ATOM 778 C C . PRO A 1 98 ? 8.045 -0.080 -13.080 1.00 85.25 98 PRO A C 1
ATOM 780 O O . PRO A 1 98 ? 8.564 -0.559 -14.089 1.00 85.25 98 PRO A O 1
ATOM 783 N N . THR A 1 99 ? 8.603 -0.194 -11.883 1.00 85.44 99 THR A N 1
ATOM 784 C CA . THR A 1 99 ? 9.857 -0.917 -11.632 1.00 85.44 99 THR A CA 1
ATOM 785 C C . THR A 1 99 ? 9.660 -2.437 -11.657 1.00 85.44 99 THR A C 1
ATOM 787 O O . THR A 1 99 ? 10.602 -3.215 -11.474 1.00 85.44 99 THR A O 1
ATOM 790 N N . TRP A 1 100 ? 8.420 -2.876 -11.869 1.00 85.06 100 TRP A N 1
ATOM 791 C CA . TRP A 1 100 ? 7.992 -4.260 -11.846 1.00 85.06 100 TRP A CA 1
ATOM 792 C C . TRP A 1 100 ? 7.009 -4.534 -12.983 1.00 85.06 100 TRP A C 1
ATOM 794 O O . TRP A 1 100 ? 6.237 -3.669 -13.389 1.00 85.06 100 TRP A O 1
ATOM 804 N N . GLN A 1 101 ? 7.002 -5.771 -13.461 1.00 80.38 101 GLN A N 1
ATOM 805 C CA . GLN A 1 101 ? 5.974 -6.256 -14.371 1.00 80.38 101 GLN A CA 1
ATOM 806 C C . GLN A 1 101 ? 5.780 -7.762 -14.196 1.00 80.38 101 GLN A C 1
ATOM 808 O O . GLN A 1 101 ? 6.710 -8.494 -13.841 1.00 80.38 101 GLN A O 1
ATOM 813 N N . TRP A 1 102 ? 4.571 -8.239 -14.477 1.00 79.00 102 TRP A N 1
ATOM 814 C CA . TRP A 1 102 ? 4.320 -9.664 -14.641 1.00 79.00 102 TRP A CA 1
ATOM 815 C C . TRP A 1 102 ? 4.721 -10.093 -16.052 1.00 79.00 102 TRP A C 1
ATOM 817 O O . TRP A 1 102 ? 4.209 -9.571 -17.039 1.00 79.00 102 TRP A O 1
ATOM 827 N N . ARG A 1 103 ? 5.601 -11.090 -16.156 1.00 80.19 103 ARG A N 1
ATOM 828 C CA . ARG A 1 103 ? 5.790 -11.848 -17.394 1.00 80.19 103 ARG A CA 1
ATOM 829 C C . ARG A 1 103 ? 4.851 -13.040 -17.380 1.00 80.19 103 ARG A C 1
ATOM 831 O O . ARG A 1 103 ? 5.006 -13.950 -16.566 1.00 80.19 103 ARG A O 1
ATOM 838 N N . TYR A 1 104 ? 3.900 -13.026 -18.301 1.00 76.62 104 TYR A N 1
ATOM 839 C CA . TYR A 1 104 ? 2.968 -14.120 -18.528 1.00 76.62 104 TYR A CA 1
ATOM 840 C C . TYR A 1 104 ? 3.542 -15.047 -19.603 1.00 76.62 104 TYR A C 1
ATOM 842 O O . TYR A 1 104 ? 3.984 -14.581 -20.653 1.00 76.62 104 TYR A O 1
ATOM 850 N N . ARG A 1 105 ? 3.533 -16.359 -19.360 1.00 80.62 105 ARG A N 1
ATOM 851 C CA . ARG A 1 105 ? 3.897 -17.373 -20.358 1.00 80.62 105 ARG A CA 1
ATOM 852 C C . ARG A 1 105 ? 2.891 -18.513 -20.328 1.00 80.62 105 ARG A C 1
ATOM 854 O O . ARG A 1 105 ? 2.682 -19.111 -19.280 1.00 80.62 105 ARG A O 1
ATOM 861 N N . TRP A 1 106 ? 2.311 -18.838 -21.476 1.00 79.88 106 TRP A N 1
ATOM 862 C CA . TRP A 1 106 ? 1.522 -20.056 -21.650 1.00 79.88 106 TRP A CA 1
ATOM 863 C C . TRP A 1 106 ? 2.457 -21.251 -21.851 1.00 79.88 106 TRP A C 1
ATOM 865 O O . TRP A 1 106 ? 3.393 -21.154 -22.646 1.00 79.88 106 TRP A O 1
ATOM 875 N N . ASP A 1 107 ? 2.242 -22.351 -21.132 1.00 85.38 107 ASP A N 1
ATOM 876 C CA . ASP A 1 107 ? 3.028 -23.584 -21.295 1.00 85.38 107 ASP A CA 1
ATOM 877 C C . ASP A 1 107 ? 2.285 -24.719 -22.020 1.00 85.38 107 ASP A C 1
ATOM 879 O O . ASP A 1 107 ? 2.874 -25.773 -22.235 1.00 85.38 107 ASP A O 1
ATOM 883 N N . GLY A 1 108 ? 1.039 -24.495 -22.449 1.00 84.12 108 GLY A N 1
ATOM 884 C CA . GLY A 1 108 ? 0.191 -25.517 -23.075 1.00 84.12 108 GLY A CA 1
ATOM 885 C C . GLY A 1 108 ? -0.998 -25.929 -22.208 1.00 84.12 108 GLY A C 1
ATOM 886 O O . GLY A 1 108 ? -2.041 -26.271 -22.757 1.00 84.12 108 GLY A O 1
ATOM 887 N N . GLU A 1 109 ? -0.870 -25.826 -20.884 1.00 88.50 109 GLU A N 1
ATOM 888 C CA . GLU A 1 109 ? -1.905 -26.226 -19.920 1.00 88.50 109 GLU A CA 1
ATOM 889 C C . GLU A 1 109 ? -2.361 -25.052 -19.053 1.00 88.50 109 GLU A C 1
ATOM 891 O O . GLU A 1 109 ? -3.550 -24.897 -18.772 1.00 88.50 109 GLU A O 1
ATOM 896 N N . GLN A 1 110 ? -1.417 -24.204 -18.639 1.00 83.94 110 GLN A N 1
ATOM 897 C CA . GLN A 1 110 ? -1.672 -23.109 -17.714 1.00 83.94 110 GLN A CA 1
ATOM 898 C C . GLN A 1 110 ? -0.861 -21.856 -18.055 1.00 83.94 110 GLN A C 1
ATOM 900 O O . GLN A 1 110 ? 0.176 -21.874 -18.726 1.00 83.94 110 GLN A O 1
ATOM 905 N N . VAL A 1 111 ? -1.336 -20.720 -17.548 1.00 80.81 111 VAL A N 1
ATOM 906 C CA . VAL A 1 111 ? -0.579 -19.469 -17.580 1.00 80.81 111 VAL A CA 1
ATOM 907 C C . VAL A 1 111 ? 0.393 -19.466 -16.407 1.00 80.81 111 VAL A C 1
ATOM 909 O O . VAL A 1 111 ? -0.015 -19.465 -15.248 1.00 80.81 111 VAL A O 1
ATOM 912 N N . ARG A 1 112 ? 1.692 -19.417 -16.702 1.00 81.75 112 ARG A N 1
ATOM 913 C CA . ARG A 1 112 ? 2.738 -19.166 -15.711 1.00 81.75 112 ARG A CA 1
ATOM 914 C C . ARG A 1 112 ? 3.034 -17.681 -15.603 1.00 81.75 112 ARG A C 1
ATOM 916 O O . ARG A 1 112 ? 3.066 -16.961 -16.600 1.00 81.75 112 ARG A O 1
ATOM 923 N N . LEU A 1 113 ? 3.298 -17.256 -14.376 1.00 81.19 113 LEU A N 1
ATOM 924 C CA . LEU A 1 113 ? 3.620 -15.885 -14.009 1.00 81.19 113 LEU A CA 1
ATOM 925 C C . LEU A 1 113 ? 5.047 -15.854 -13.476 1.00 81.19 113 LEU A C 1
ATOM 927 O O . LEU A 1 113 ? 5.391 -16.624 -12.580 1.00 81.19 113 LEU A O 1
ATOM 931 N N . ALA A 1 114 ? 5.869 -14.958 -14.004 1.00 81.06 114 ALA A N 1
ATOM 932 C CA . ALA A 1 114 ? 7.168 -14.635 -13.435 1.00 81.06 114 ALA A CA 1
ATOM 933 C C . ALA A 1 114 ? 7.222 -13.141 -13.125 1.00 81.06 114 ALA A C 1
ATOM 935 O O . ALA A 1 114 ? 6.821 -12.315 -13.947 1.00 81.06 114 ALA A O 1
ATOM 936 N N . LEU A 1 115 ? 7.729 -12.788 -11.946 1.00 76.44 1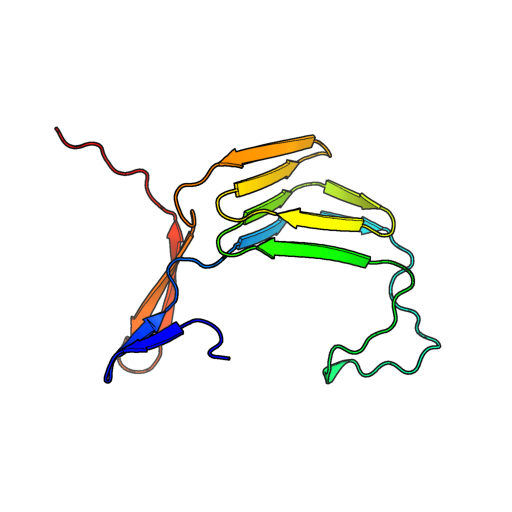15 LEU A N 1
ATOM 937 C CA . LEU A 1 115 ? 8.008 -11.397 -11.631 1.00 76.44 115 LEU A CA 1
ATOM 938 C C . LEU A 1 115 ? 9.249 -10.971 -12.414 1.00 76.44 115 LEU A C 1
ATOM 940 O O . LEU A 1 115 ? 10.311 -11.581 -12.291 1.00 76.44 115 LEU A O 1
ATOM 944 N N . ALA A 1 116 ? 9.116 -9.926 -13.215 1.00 71.19 116 ALA A N 1
ATOM 945 C CA . ALA A 1 116 ? 10.241 -9.296 -13.867 1.00 71.19 116 ALA A CA 1
ATOM 946 C C . ALA A 1 116 ? 10.519 -7.958 -13.202 1.00 71.19 116 ALA A C 1
ATOM 948 O O . ALA A 1 116 ? 9.708 -7.034 -13.255 1.00 71.19 116 ALA A O 1
ATOM 949 N N . SER A 1 117 ? 11.685 -7.866 -12.579 1.00 65.81 117 SER A N 1
ATOM 950 C CA . SER A 1 117 ? 12.266 -6.594 -12.174 1.00 65.81 117 SER A CA 1
ATOM 951 C C . SER A 1 117 ? 12.663 -5.827 -13.434 1.00 65.81 117 SER A C 1
ATOM 953 O O . SER A 1 117 ? 13.210 -6.424 -14.369 1.00 65.81 117 SER A O 1
ATOM 955 N N . HIS A 1 118 ? 12.408 -4.521 -13.475 1.00 54.06 118 HIS A N 1
ATOM 956 C CA . HIS A 1 118 ? 13.036 -3.660 -14.472 1.00 54.06 118 HIS A CA 1
ATOM 957 C C . HIS A 1 118 ? 14.562 -3.751 -14.271 1.00 54.06 118 HIS A C 1
ATOM 959 O O . HIS A 1 118 ? 15.069 -3.356 -13.222 1.00 54.06 118 HIS A O 1
ATOM 965 N N . MET A 1 119 ? 15.292 -4.346 -15.223 1.00 41.72 119 MET A N 1
ATOM 966 C CA . MET A 1 119 ? 16.740 -4.135 -15.293 1.00 41.72 119 MET A CA 1
ATOM 967 C C . MET A 1 119 ? 16.947 -2.714 -15.817 1.00 41.72 119 MET A C 1
ATOM 969 O O . MET A 1 119 ? 16.268 -2.362 -16.784 1.00 41.72 119 MET A O 1
ATOM 973 N N . PRO A 1 120 ? 17.852 -1.909 -15.233 1.00 38.28 120 PRO A N 1
ATOM 974 C CA . PRO A 1 120 ? 18.188 -0.626 -15.823 1.00 38.28 120 PRO A CA 1
ATOM 975 C C . PRO A 1 120 ? 18.647 -0.880 -17.256 1.00 38.28 120 PRO A C 1
ATOM 977 O O . PRO A 1 120 ? 19.398 -1.827 -17.513 1.00 38.28 120 PRO A O 1
ATOM 980 N N . SER A 1 121 ? 18.150 -0.075 -18.191 1.00 37.00 121 SER A N 1
ATOM 981 C CA . SER A 1 121 ? 18.606 -0.093 -19.573 1.00 37.00 121 SER A CA 1
ATOM 982 C C . SER A 1 121 ? 20.132 -0.062 -19.575 1.00 37.00 121 SER A C 1
ATOM 984 O O . SER A 1 121 ? 20.726 0.924 -19.136 1.00 37.00 121 SER A O 1
ATOM 986 N N . LEU A 1 122 ? 20.763 -1.143 -20.041 1.00 38.62 122 LEU A N 1
ATOM 987 C CA . LEU A 1 122 ? 22.159 -1.103 -20.452 1.00 38.62 122 LEU A CA 1
ATOM 988 C C . LEU A 1 122 ? 22.239 -0.003 -21.510 1.00 38.62 122 LEU A C 1
ATOM 990 O O . LEU A 1 122 ? 21.762 -0.190 -22.629 1.00 38.62 122 LEU A O 1
ATOM 994 N N . GLN A 1 123 ? 22.758 1.165 -21.127 1.00 35.19 123 GLN A N 1
ATOM 995 C CA . GLN A 1 123 ? 23.115 2.193 -22.091 1.00 35.19 123 GLN A CA 1
ATOM 996 C C . GLN A 1 123 ? 24.114 1.553 -23.052 1.00 35.19 123 GLN A C 1
ATOM 998 O O . GLN A 1 123 ? 25.129 0.986 -22.639 1.00 35.19 123 GLN A O 1
ATOM 1003 N N . GLY A 1 124 ? 23.721 1.536 -24.323 1.00 41.81 124 GLY A N 1
ATOM 1004 C CA . GLY A 1 124 ? 24.492 0.960 -25.406 1.00 41.81 124 GLY A CA 1
ATOM 1005 C C . GLY A 1 124 ? 25.857 1.628 -25.534 1.00 41.81 124 GLY A C 1
ATOM 1006 O O . GLY A 1 124 ? 26.018 2.806 -25.225 1.00 41.81 124 GLY A O 1
ATOM 1007 N N . ARG A 1 125 ? 26.799 0.791 -25.965 1.00 33.44 125 ARG A N 1
ATOM 1008 C CA . ARG A 1 125 ? 28.161 1.094 -26.412 1.00 33.44 125 ARG A CA 1
ATOM 1009 C C . ARG A 1 125 ? 28.263 2.304 -27.332 1.00 33.44 125 ARG A C 1
ATOM 1011 O O . ARG A 1 125 ? 27.344 2.478 -28.161 1.00 33.44 125 ARG A O 1
#